Protein AF-P97673-F1 (afdb_monomer_lite)

Radius of gyration: 12.3 Å; chains: 1; bounding box: 27×14×32 Å

Sequence (40 aa):
ACPECGKSFSKTSQLKAHSRIHTGERPYVCSVCGKAFKQF

Organism: Rattus norvegicus (NCBI:txid10116)

pLDDT: mean 85.86, std 7.1, range [59.78, 94.12]

InterPro domains:
  IPR013087 Zinc finger C2H2-type [PS00028] (2-22)
  IPR013087 Zinc finger C2H2-type [PS50157] (1-27)
  IPR036236 Zinc finger C2H2 superfamily [SSF57667] (2-39)
  IPR050717 C2H2-type Zinc-Finger Transcription Regulators [PTHR14196] (2-39)

Structure (mmCIF, N/CA/C/O backbone):
data_AF-P97673-F1
#
_entry.id   AF-P97673-F1
#
loop_
_atom_site.group_PDB
_atom_site.id
_atom_site.type_symbol
_atom_site.label_atom_id
_atom_site.label_alt_id
_atom_site.label_comp_id
_atom_site.label_asym_id
_atom_site.label_entity_id
_atom_site.label_seq_id
_atom_site.pdbx_PDB_ins_code
_atom_site.Cartn_x
_atom_site.Cartn_y
_atom_site.Cartn_z
_atom_site.occupancy
_atom_site.B_iso_or_equiv
_atom_site.auth_seq_id
_atom_site.auth_comp_id
_atom_site.auth_asym_id
_atom_site.auth_atom_id
_atom_site.pdbx_PDB_model_num
ATOM 1 N N . ALA A 1 1 ? -9.820 3.833 11.914 1.00 86.44 1 ALA A N 1
ATOM 2 C CA . ALA A 1 1 ? -9.697 2.381 11.669 1.00 86.44 1 ALA A CA 1
ATOM 3 C C . ALA A 1 1 ? -9.781 2.115 10.167 1.00 86.44 1 ALA A C 1
ATOM 5 O O . ALA A 1 1 ? -10.280 2.973 9.448 1.00 86.44 1 ALA A O 1
ATOM 6 N N . CYS A 1 2 ? -9.255 0.992 9.684 1.00 91.00 2 CYS A N 1
ATOM 7 C CA . CYS A 1 2 ? -9.363 0.566 8.294 1.00 91.00 2 CYS A CA 1
ATOM 8 C C . CYS A 1 2 ? -10.756 -0.035 8.043 1.00 91.00 2 CYS A C 1
ATOM 10 O O . CYS A 1 2 ? -11.130 -0.941 8.784 1.00 91.00 2 CYS A O 1
ATOM 12 N N . PRO A 1 3 ? -11.510 0.433 7.034 1.00 86.75 3 PRO A N 1
ATOM 13 C CA . PRO A 1 3 ? -12.861 -0.064 6.765 1.00 86.75 3 PRO A CA 1
ATOM 14 C C . PRO A 1 3 ? -12.886 -1.511 6.247 1.00 86.75 3 PRO A C 1
ATOM 16 O O . PRO A 1 3 ? -13.853 -2.217 6.483 1.00 86.75 3 PRO A O 1
ATOM 19 N N . GLU A 1 4 ? -11.807 -1.967 5.605 1.00 88.50 4 GLU A N 1
ATOM 20 C CA . GLU A 1 4 ? -11.714 -3.302 4.992 1.00 88.50 4 GLU A CA 1
ATOM 21 C C . GLU A 1 4 ? -11.449 -4.415 6.021 1.00 88.50 4 GLU A C 1
ATOM 23 O O . GLU A 1 4 ? -11.900 -5.542 5.864 1.00 88.50 4 GLU A O 1
ATOM 28 N N . CYS A 1 5 ? -10.685 -4.121 7.081 1.00 92.69 5 CYS A N 1
ATOM 29 C CA . CYS A 1 5 ? -10.223 -5.140 8.035 1.00 92.69 5 CYS A CA 1
ATOM 30 C C . CYS A 1 5 ? -10.335 -4.731 9.510 1.00 92.69 5 CYS A C 1
ATOM 32 O O . CYS A 1 5 ? -9.818 -5.421 10.387 1.00 92.69 5 CYS A O 1
ATOM 34 N N . GLY A 1 6 ? -10.936 -3.576 9.804 1.00 90.94 6 GLY A N 1
ATOM 35 C CA . GLY A 1 6 ? -11.164 -3.090 11.167 1.00 90.94 6 GLY A CA 1
ATOM 36 C C . GLY A 1 6 ? -9.912 -2.639 11.931 1.00 90.94 6 GLY A C 1
ATOM 37 O O . GLY A 1 6 ? -10.033 -2.167 13.059 1.00 90.94 6 GLY A O 1
ATOM 38 N N . LYS A 1 7 ? -8.701 -2.729 11.354 1.00 93.25 7 LYS A N 1
ATOM 39 C CA . LYS A 1 7 ? -7.458 -2.352 12.056 1.00 93.25 7 LYS A CA 1
ATOM 40 C C . LYS A 1 7 ? -7.418 -0.871 12.432 1.00 93.25 7 LYS A C 1
ATOM 42 O O . LYS A 1 7 ? -7.601 0.011 11.593 1.00 93.25 7 LYS A O 1
ATOM 47 N N . SER A 1 8 ? -7.099 -0.585 13.688 1.00 92.69 8 SER A N 1
ATOM 48 C CA . SER A 1 8 ? -6.948 0.778 14.204 1.00 92.69 8 SER A CA 1
ATOM 49 C C . SER A 1 8 ? -5.499 1.250 14.110 1.00 92.69 8 SER A C 1
ATOM 51 O O . SER A 1 8 ? -4.576 0.506 14.418 1.00 92.69 8 SER A O 1
ATOM 53 N N . PHE A 1 9 ? -5.304 2.502 13.698 1.00 92.81 9 PHE A N 1
ATOM 54 C CA . PHE A 1 9 ? -3.991 3.137 13.587 1.00 92.81 9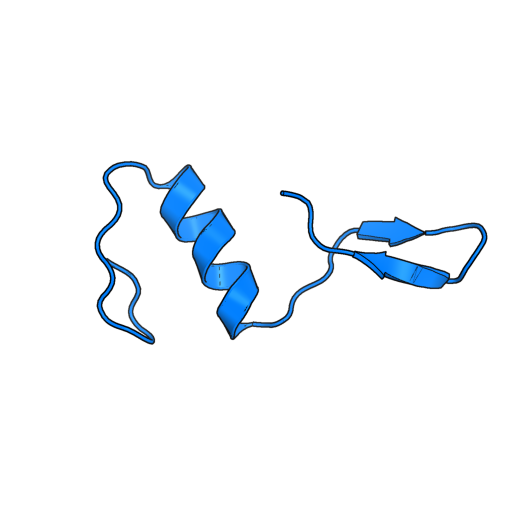 PHE A CA 1
ATOM 55 C C . PHE A 1 9 ? -4.029 4.479 14.309 1.00 92.81 9 PHE A C 1
ATOM 57 O O . PHE A 1 9 ? -4.982 5.237 14.133 1.00 92.81 9 PHE A O 1
ATOM 64 N N . SER A 1 10 ? -2.980 4.795 15.068 1.00 93.81 10 SER A N 1
ATOM 65 C CA . SER A 1 10 ? -2.875 6.063 15.808 1.00 93.81 10 SER A CA 1
ATOM 66 C C . SER A 1 10 ? -2.551 7.262 14.911 1.00 93.81 10 SER A C 1
ATOM 68 O O . SER A 1 10 ? -2.733 8.402 15.321 1.00 93.81 10 SER A O 1
ATOM 70 N N . LYS A 1 11 ? -2.044 7.025 13.692 1.00 94.12 11 LYS A N 1
ATOM 71 C CA . LYS A 1 11 ? -1.688 8.071 12.721 1.00 94.12 11 LYS A CA 1
ATOM 72 C C . LYS A 1 11 ? -2.409 7.837 11.397 1.00 94.12 11 LYS A C 1
ATOM 74 O O . LYS A 1 11 ? -2.436 6.713 10.891 1.00 94.12 11 LYS A O 1
ATOM 79 N N . THR A 1 12 ? -2.908 8.909 10.791 1.00 90.38 12 THR A N 1
ATOM 80 C CA . THR A 1 12 ? -3.535 8.889 9.457 1.00 90.38 12 THR A CA 1
ATOM 81 C C . THR A 1 12 ? -2.565 8.459 8.360 1.00 90.38 12 THR A C 1
ATOM 83 O O . THR A 1 12 ? -2.966 7.735 7.453 1.00 90.38 12 THR A O 1
ATOM 86 N N . SER A 1 13 ? -1.281 8.818 8.460 1.00 89.31 13 SER A N 1
ATOM 87 C CA . SER A 1 13 ? -0.242 8.355 7.528 1.00 89.31 13 SER A CA 1
ATOM 88 C C . SER A 1 13 ? -0.090 6.832 7.527 1.00 89.31 13 SER A C 1
ATOM 90 O O . SER A 1 13 ? -0.006 6.231 6.459 1.00 89.31 13 SER A O 1
ATOM 92 N N . GLN A 1 14 ? -0.142 6.197 8.703 1.00 90.62 14 GLN A N 1
ATOM 93 C CA . GLN A 1 14 ? -0.092 4.739 8.825 1.00 90.62 14 GLN A CA 1
ATOM 94 C C . GLN A 1 14 ? -1.346 4.078 8.252 1.00 90.62 14 GLN A C 1
ATOM 96 O O . GLN A 1 14 ? -1.233 3.095 7.526 1.00 90.62 14 GLN A O 1
ATOM 101 N N . LEU A 1 15 ? -2.532 4.643 8.509 1.00 91.56 15 LEU A N 1
ATOM 102 C CA . LEU A 1 15 ? -3.776 4.159 7.903 1.00 91.56 15 LEU A CA 1
ATOM 103 C C . LEU A 1 15 ? -3.734 4.254 6.367 1.00 91.56 15 LEU A C 1
ATOM 105 O O . LEU A 1 15 ? -4.125 3.308 5.687 1.00 91.56 15 LEU A O 1
ATOM 109 N N . LYS A 1 16 ? -3.225 5.366 5.822 1.00 86.69 16 LYS A N 1
ATOM 110 C CA . LYS A 1 16 ? -3.095 5.589 4.373 1.00 86.69 16 LYS A CA 1
ATOM 111 C C . LYS A 1 16 ? -2.049 4.675 3.731 1.00 86.69 16 LYS A C 1
ATOM 113 O O . LYS A 1 16 ? -2.231 4.240 2.601 1.00 86.69 16 LYS A O 1
ATOM 118 N N . ALA A 1 17 ? -0.954 4.374 4.426 1.00 85.81 17 ALA A N 1
ATOM 119 C CA . ALA A 1 17 ? 0.013 3.377 3.969 1.00 85.81 17 ALA A CA 1
ATOM 120 C C . ALA A 1 17 ? -0.593 1.965 4.007 1.00 85.81 17 ALA A C 1
ATOM 122 O O . ALA A 1 17 ? -0.456 1.201 3.054 1.00 85.81 17 ALA A O 1
ATOM 123 N N . HIS A 1 18 ? -1.328 1.644 5.074 1.00 90.00 18 HIS A N 1
ATOM 124 C CA . HIS A 1 18 ? -2.010 0.367 5.230 1.00 90.00 18 HIS A CA 1
ATOM 125 C C . HIS A 1 18 ? -3.078 0.128 4.154 1.00 90.00 18 HIS A C 1
ATOM 127 O O . HIS A 1 18 ? -3.158 -0.980 3.630 1.00 90.00 18 HIS A O 1
ATOM 133 N N . SER A 1 19 ? -3.862 1.142 3.771 1.00 86.50 19 SER A N 1
ATOM 134 C CA . SER A 1 19 ? -4.909 0.977 2.751 1.00 86.50 19 SER A CA 1
ATOM 135 C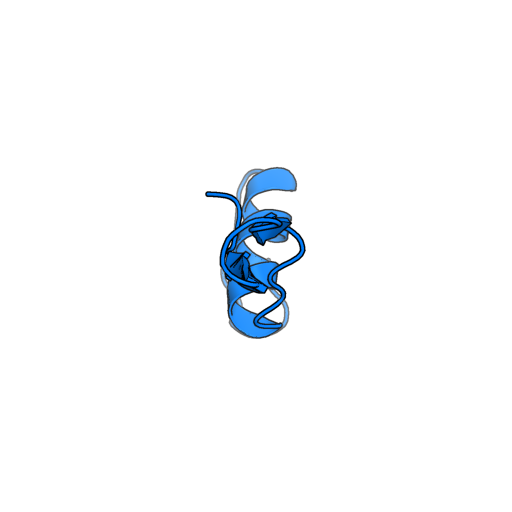 C . SER A 1 19 ? -4.353 0.562 1.384 1.00 86.50 19 SER A C 1
ATOM 137 O O . SER A 1 19 ? -5.017 -0.174 0.660 1.00 86.50 19 SER A O 1
ATOM 139 N N . ARG A 1 20 ? -3.102 0.931 1.064 1.00 85.81 20 ARG A N 1
ATOM 140 C CA . ARG A 1 20 ? -2.401 0.488 -0.160 1.00 85.81 20 ARG A CA 1
ATOM 141 C C . ARG A 1 20 ? -2.162 -1.025 -0.200 1.00 85.81 20 ARG A C 1
ATOM 143 O O . ARG A 1 20 ? -1.813 -1.581 -1.244 1.00 85.81 20 ARG A O 1
ATOM 150 N N . ILE A 1 21 ? -2.261 -1.716 0.938 1.00 85.12 21 ILE A N 1
ATOM 151 C CA . ILE A 1 21 ? -2.161 -3.179 0.992 1.00 85.12 21 ILE A CA 1
ATOM 152 C C . ILE A 1 21 ? -3.395 -3.800 0.340 1.00 85.12 21 ILE A C 1
ATOM 154 O O . ILE A 1 21 ? -3.220 -4.685 -0.492 1.00 85.12 21 ILE A O 1
ATOM 158 N N . HIS A 1 22 ? -4.583 -3.275 0.648 1.00 87.44 22 HIS A N 1
ATOM 159 C CA . HIS A 1 22 ? -5.864 -3.757 0.124 1.00 87.44 22 HIS A CA 1
ATOM 160 C C . HIS A 1 22 ? -6.075 -3.379 -1.337 1.00 87.44 22 HIS A C 1
ATOM 162 O O . HIS A 1 22 ? -6.400 -4.234 -2.150 1.00 87.44 22 HIS A O 1
ATOM 168 N N . THR A 1 23 ? -5.792 -2.125 -1.707 1.00 83.12 23 THR A N 1
ATOM 169 C CA . THR A 1 23 ? -5.963 -1.677 -3.102 1.00 83.12 23 THR A CA 1
ATOM 170 C C . THR A 1 23 ? -4.922 -2.265 -4.050 1.00 83.12 23 THR A C 1
ATOM 172 O O . THR A 1 23 ? -5.067 -2.184 -5.265 1.00 83.12 23 THR A O 1
ATOM 175 N N . GLY A 1 24 ? -3.825 -2.813 -3.515 1.00 77.44 24 GLY A N 1
ATOM 176 C CA . GLY A 1 24 ? -2.710 -3.277 -4.331 1.00 77.44 24 GLY A CA 1
ATOM 177 C C . GL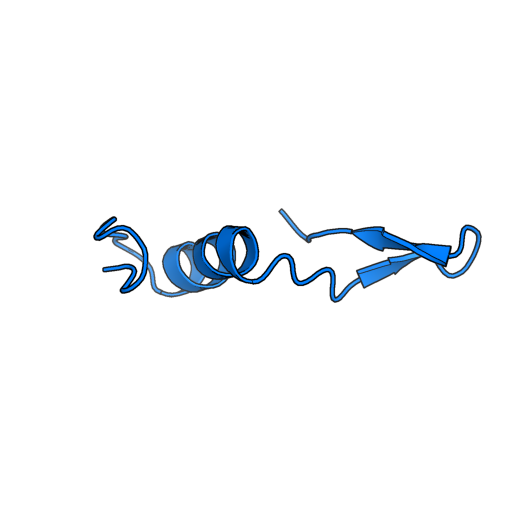Y A 1 24 ? -1.999 -2.155 -5.094 1.00 77.44 24 GLY A C 1
ATOM 178 O O . GLY A 1 24 ? -1.109 -2.466 -5.884 1.00 77.44 24 GLY A O 1
ATOM 179 N N . GLU A 1 25 ? -2.338 -0.881 -4.856 1.00 78.00 25 GLU A N 1
ATOM 180 C CA . GLU A 1 25 ? -1.784 0.251 -5.598 1.00 78.00 25 GLU A CA 1
ATOM 181 C C . GLU A 1 25 ? -0.264 0.303 -5.469 1.00 78.00 25 GLU A C 1
ATOM 183 O O . GLU A 1 25 ? 0.312 0.256 -4.376 1.00 78.00 25 GLU A O 1
ATOM 188 N N . ARG A 1 26 ? 0.390 0.429 -6.622 1.00 78.62 26 ARG A N 1
ATOM 189 C CA . ARG A 1 26 ? 1.840 0.555 -6.761 1.00 78.62 26 ARG A CA 1
ATOM 190 C C . ARG A 1 26 ? 2.117 1.841 -7.542 1.00 78.62 26 ARG A C 1
ATOM 192 O O . ARG A 1 26 ? 2.367 1.777 -8.741 1.00 78.62 26 ARG A O 1
ATOM 199 N N . PRO A 1 27 ? 2.011 3.012 -6.889 1.00 76.31 27 PRO A N 1
ATOM 200 C CA . PRO A 1 27 ? 2.089 4.301 -7.576 1.00 76.31 27 PRO A CA 1
ATOM 201 C C . PRO A 1 27 ? 3.495 4.625 -8.094 1.00 76.31 27 PRO A C 1
ATOM 203 O O . PRO A 1 27 ? 3.653 5.518 -8.918 1.00 76.31 27 PRO A O 1
ATOM 206 N N . TYR A 1 28 ? 4.519 3.905 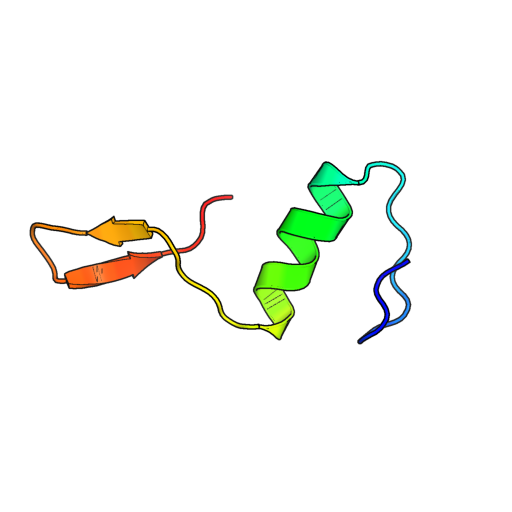-7.635 1.00 83.62 28 TYR A N 1
ATOM 207 C CA . TYR A 1 28 ? 5.888 4.097 -8.089 1.00 83.62 28 TYR A CA 1
ATOM 208 C C . TYR A 1 28 ? 6.213 3.068 -9.153 1.00 83.62 28 TYR A C 1
ATOM 210 O O . TYR A 1 28 ? 6.132 1.874 -8.890 1.00 83.62 28 TYR A O 1
ATOM 218 N N . VAL A 1 29 ? 6.598 3.520 -10.341 1.00 88.25 29 VAL A N 1
ATOM 219 C CA . VAL A 1 29 ? 7.004 2.646 -11.442 1.00 88.25 29 VAL A CA 1
ATOM 220 C C . VAL A 1 29 ? 8.488 2.843 -11.707 1.00 88.25 29 VAL A C 1
ATOM 222 O O . VAL A 1 29 ? 8.966 3.961 -11.869 1.00 88.25 29 VAL A O 1
ATOM 225 N N . CYS A 1 30 ? 9.224 1.736 -11.741 1.00 87.88 30 CYS A N 1
ATOM 226 C CA . CYS A 1 30 ? 10.610 1.694 -12.186 1.00 87.88 30 CYS A CA 1
ATOM 227 C C . CYS A 1 30 ? 10.669 2.038 -13.679 1.00 87.88 30 CYS A C 1
ATOM 229 O O . CYS A 1 30 ? 10.207 1.251 -14.500 1.00 87.88 30 CYS A O 1
ATOM 231 N N . SER A 1 31 ? 11.259 3.174 -14.047 1.00 89.69 31 SER A N 1
ATOM 232 C CA . SER A 1 31 ? 11.396 3.586 -15.454 1.00 89.69 31 SER A CA 1
ATOM 233 C C . SER A 1 31 ? 12.311 2.668 -16.275 1.00 89.69 31 SER A C 1
ATOM 235 O O . SER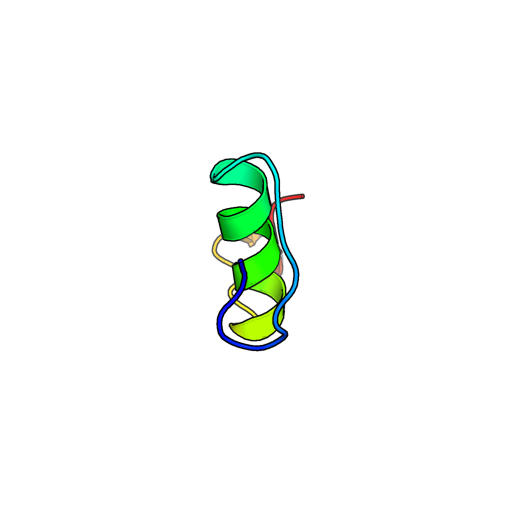 A 1 31 ? 12.152 2.573 -17.485 1.00 89.69 31 SER A O 1
ATOM 237 N N . VAL A 1 32 ? 13.240 1.961 -15.625 1.00 89.38 32 VAL A N 1
ATOM 238 C CA . VAL A 1 32 ? 14.194 1.048 -16.282 1.00 89.38 32 VAL A CA 1
ATOM 239 C C . VAL A 1 32 ? 13.589 -0.336 -16.531 1.00 89.38 32 VAL A C 1
ATOM 241 O O . VAL A 1 32 ? 13.841 -0.964 -17.550 1.00 89.38 32 VAL A O 1
ATOM 244 N N . CYS A 1 33 ? 12.801 -0.831 -15.579 1.00 91.81 33 CYS A N 1
ATOM 245 C CA . CYS A 1 33 ? 12.353 -2.220 -15.532 1.00 91.81 33 CYS A CA 1
ATOM 246 C C . CYS A 1 33 ? 10.830 -2.387 -15.620 1.00 91.81 33 CYS A C 1
ATOM 248 O O . CYS A 1 33 ? 10.335 -3.511 -15.575 1.00 91.81 33 CYS A O 1
ATOM 250 N N . GLY A 1 34 ? 10.071 -1.288 -15.672 1.00 83.81 34 GLY A N 1
ATOM 251 C CA . GLY A 1 34 ? 8.605 -1.260 -15.755 1.00 83.81 34 GLY A CA 1
ATOM 252 C C . GLY A 1 34 ? 7.872 -1.770 -14.510 1.00 83.81 34 GLY A C 1
ATOM 253 O O . GLY A 1 34 ? 6.647 -1.705 -14.438 1.00 83.81 34 GLY A O 1
ATOM 254 N N . LYS A 1 35 ? 8.588 -2.284 -13.503 1.00 84.81 35 LYS A N 1
ATOM 255 C CA . LYS A 1 35 ? 7.971 -2.835 -12.295 1.00 84.81 35 LYS A CA 1
ATOM 256 C C . LYS A 1 35 ? 7.439 -1.720 -11.409 1.00 84.81 35 LYS A C 1
ATOM 258 O O . LYS A 1 35 ? 8.187 -0.858 -10.951 1.00 84.81 35 LYS A O 1
ATOM 263 N N . ALA A 1 36 ? 6.149 -1.798 -11.113 1.00 84.81 36 ALA A N 1
ATOM 264 C CA . ALA A 1 36 ? 5.530 -0.968 -10.101 1.00 84.81 36 ALA A CA 1
ATOM 265 C C . ALA A 1 36 ? 5.960 -1.439 -8.694 1.00 84.81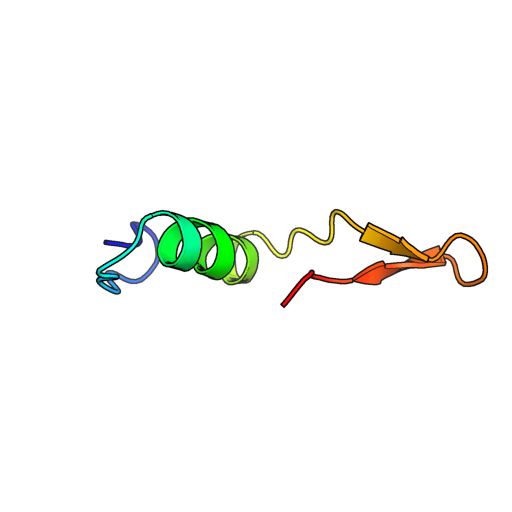 36 ALA A C 1
ATOM 267 O O . ALA A 1 36 ? 6.169 -2.635 -8.485 1.00 84.81 36 ALA A O 1
ATOM 268 N N . PHE A 1 37 ? 6.072 -0.567 -7.697 1.00 81.81 37 PHE A N 1
ATOM 269 C CA . PHE A 1 37 ? 6.373 -0.899 -6.300 1.00 81.81 37 PHE A CA 1
ATOM 270 C C . PHE A 1 37 ? 5.607 0.006 -5.328 1.00 81.81 37 PHE A C 1
ATOM 272 O O . PHE A 1 37 ? 5.117 1.079 -5.686 1.00 81.81 37 PHE A O 1
ATOM 279 N N . LYS A 1 38 ? 5.452 -0.467 -4.087 1.00 75.94 38 LYS A N 1
ATOM 280 C CA . LYS A 1 38 ? 4.874 0.322 -2.994 1.00 75.94 38 LYS A CA 1
ATOM 281 C C . LYS A 1 38 ? 6.015 1.048 -2.285 1.00 75.94 38 LYS A C 1
ATOM 283 O O . LYS A 1 38 ? 7.073 0.462 -2.087 1.00 75.94 38 LYS A O 1
ATOM 288 N N . GLN A 1 39 ? 5.802 2.307 -1.920 1.00 67.00 39 GLN A N 1
ATOM 289 C CA . GLN A 1 39 ? 6.678 2.993 -0.972 1.00 67.00 39 GLN A CA 1
ATOM 290 C C . GLN A 1 39 ? 6.313 2.511 0.432 1.00 67.00 39 GLN A C 1
ATOM 292 O O . GLN A 1 39 ? 5.137 2.592 0.807 1.00 67.00 39 GLN A O 1
ATOM 297 N N . PHE A 1 40 ? 7.310 1.977 1.134 1.00 59.78 40 PHE A N 1
ATOM 298 C CA . PHE A 1 40 ? 7.244 1.561 2.532 1.00 59.78 40 PHE A CA 1
ATOM 299 C C . PHE A 1 40 ? 7.791 2.675 3.421 1.00 59.78 40 PHE A C 1
ATOM 301 O O . PHE A 1 40 ? 8.769 3.325 2.983 1.00 59.78 40 PHE A O 1
#

Foldseek 3Di:
DAPVPPDDDPDPVVNVLVVCVVVVDQPDADPVPRDGHRDD

Secondary structure (DSSP, 8-state):
--TTT----SSHHHHHHHHHHHH----EE-TTT--EE---